Protein AF-A0A0G1YY41-F1 (afdb_monomer)

Sequence (127 aa):
MNTQPPAPSIEPVMPPTVQPAPQPQAPPRSPATIIAIVLGVLLVLSVIVGFSLYRQRVSTTVSAPTPTPEPPTPTPTPALSAIAAKPAFIQLEEAVATLSAAIAAYTPQDEALTPPTLVLPLGFAQQ

Foldseek 3Di:
DDDDDDDDDDDDDDDDDDDDDDDDDDDDDDVVVVVVVVVVVVVVVVVVVVVVVVCVVVPPPPPDPDPDDDPDDDDDDPPDDVCCVDPVNVVVVVVVVVVVVVVVPDDPPPVVPPPPPPPDPDDDDDD

Structure (mmCIF, N/CA/C/O backbone):
data_AF-A0A0G1YY41-F1
#
_entry.id   AF-A0A0G1YY41-F1
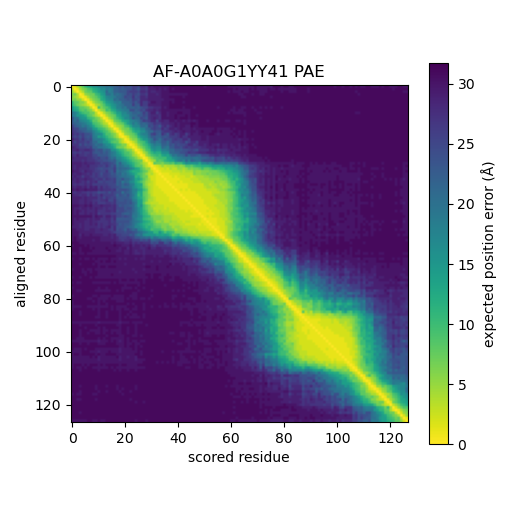#
loop_
_atom_site.group_PDB
_atom_site.id
_atom_site.type_symbol
_atom_site.label_atom_id
_atom_site.label_alt_id
_atom_site.label_comp_id
_atom_site.label_asym_id
_atom_site.label_entity_id
_atom_site.label_seq_id
_atom_site.pdbx_PDB_ins_code
_atom_site.Cartn_x
_atom_site.Cartn_y
_atom_site.Cartn_z
_atom_site.occupancy
_atom_site.B_iso_or_equiv
_atom_site.auth_seq_id
_atom_site.auth_comp_id
_atom_site.auth_asym_id
_atom_site.auth_atom_id
_atom_site.pdbx_PDB_model_num
ATOM 1 N N . MET A 1 1 ? 14.534 -47.480 38.407 1.00 48.12 1 MET A N 1
ATOM 2 C CA . MET A 1 1 ? 15.618 -47.816 37.455 1.00 48.12 1 MET A CA 1
ATOM 3 C C . MET A 1 1 ? 15.171 -49.011 36.622 1.00 48.12 1 MET A C 1
ATOM 5 O O . MET A 1 1 ? 14.504 -49.864 37.191 1.00 48.12 1 MET A O 1
ATOM 9 N N . ASN A 1 2 ? 15.562 -49.034 35.339 1.00 41.28 2 ASN A N 1
ATOM 10 C CA . ASN A 1 2 ? 15.233 -49.988 34.252 1.00 41.28 2 ASN A CA 1
ATOM 11 C C . ASN A 1 2 ? 13.831 -49.809 33.633 1.00 41.28 2 ASN A C 1
ATOM 13 O O . ASN A 1 2 ? 12.850 -49.894 34.359 1.00 41.28 2 ASN A O 1
ATOM 17 N N . THR A 1 3 ? 13.624 -49.321 32.397 1.00 55.06 3 THR A N 1
ATOM 18 C CA . THR A 1 3 ? 14.089 -49.622 31.009 1.00 55.06 3 THR A CA 1
ATOM 19 C C . THR A 1 3 ? 13.272 -50.698 30.276 1.00 55.06 3 THR A C 1
ATOM 21 O O . THR A 1 3 ? 13.239 -51.842 30.712 1.00 55.06 3 THR A O 1
ATOM 24 N N . GLN A 1 4 ? 12.784 -50.304 29.078 1.00 50.44 4 GLN A N 1
ATOM 25 C CA . GLN A 1 4 ? 12.646 -51.119 27.845 1.00 50.44 4 GLN A CA 1
ATOM 26 C C . GLN A 1 4 ? 11.362 -51.973 27.674 1.00 50.44 4 GLN A C 1
ATOM 28 O O . GLN A 1 4 ? 10.801 -52.368 28.692 1.00 50.44 4 GLN A O 1
ATOM 33 N N . PRO A 1 5 ? 10.906 -52.367 26.447 1.00 60.81 5 PRO A N 1
ATOM 34 C CA . PRO A 1 5 ? 11.127 -51.934 25.034 1.00 60.81 5 PRO A CA 1
ATOM 35 C C . PRO A 1 5 ? 9.811 -51.575 24.253 1.00 60.81 5 PRO A C 1
ATOM 37 O O . PRO A 1 5 ? 8.725 -51.697 24.813 1.00 60.81 5 PRO A O 1
ATOM 40 N N . PRO A 1 6 ? 9.868 -51.170 22.955 1.00 56.59 6 PRO A N 1
ATOM 41 C CA . PRO A 1 6 ? 8.691 -50.856 22.125 1.00 56.59 6 PRO A CA 1
ATOM 42 C C . PRO A 1 6 ? 8.116 -52.028 21.281 1.00 56.59 6 PRO A C 1
ATOM 44 O O . PRO A 1 6 ? 8.842 -52.944 20.906 1.00 56.59 6 PRO A O 1
ATOM 47 N N . ALA A 1 7 ? 6.837 -51.841 20.894 1.00 56.16 7 ALA A N 1
ATOM 48 C CA . ALA A 1 7 ? 6.021 -52.432 19.801 1.00 56.16 7 ALA A CA 1
ATOM 49 C C . ALA A 1 7 ? 5.470 -53.877 19.956 1.00 56.16 7 ALA A C 1
ATOM 51 O O . ALA A 1 7 ? 6.161 -54.754 20.468 1.00 56.16 7 ALA A O 1
ATOM 52 N N . PRO A 1 8 ? 4.208 -54.130 19.522 1.00 57.75 8 PRO A N 1
ATOM 53 C CA . PRO A 1 8 ? 3.921 -54.412 18.104 1.00 57.75 8 PRO A CA 1
ATOM 54 C C . PRO A 1 8 ? 2.653 -53.738 17.519 1.00 57.75 8 PRO A C 1
ATOM 56 O O . PRO A 1 8 ? 1.727 -53.358 18.230 1.00 57.75 8 PRO A O 1
ATOM 59 N N . SER A 1 9 ? 2.644 -53.607 16.188 1.00 57.31 9 SER A N 1
ATOM 60 C CA . SER A 1 9 ? 1.604 -53.009 15.332 1.00 57.31 9 SER A CA 1
ATOM 61 C C . SER A 1 9 ? 0.432 -53.971 15.072 1.00 57.31 9 SER A C 1
ATOM 63 O O . SER A 1 9 ? 0.684 -55.138 14.775 1.00 57.31 9 SER A O 1
ATOM 65 N N . ILE A 1 10 ? -0.823 -53.495 15.132 1.00 61.59 10 ILE A N 1
ATOM 66 C CA . ILE A 1 10 ? -2.035 -54.225 14.698 1.00 61.59 10 ILE A CA 1
ATOM 67 C C . ILE A 1 10 ? -2.978 -53.254 13.955 1.00 61.59 10 ILE A C 1
ATOM 69 O O . ILE A 1 10 ? -3.421 -52.258 14.526 1.00 61.59 10 ILE A O 1
ATOM 73 N N . GLU A 1 11 ? -3.271 -53.541 12.682 1.00 60.22 11 GLU A N 1
ATOM 74 C CA . GLU A 1 11 ? -4.187 -52.793 11.797 1.00 60.22 11 GLU A CA 1
ATOM 75 C C . GLU A 1 11 ? -5.681 -53.060 12.128 1.00 60.22 11 GLU A C 1
ATOM 77 O O . GLU A 1 11 ? -6.049 -54.222 12.319 1.00 60.22 11 GLU A O 1
ATOM 82 N N . PRO A 1 12 ? -6.574 -52.042 12.169 1.00 66.31 12 PRO A N 1
ATOM 83 C CA . PRO A 1 12 ? -8.018 -52.246 12.386 1.00 66.31 12 PRO A CA 1
ATOM 84 C C . PRO A 1 12 ? -8.866 -52.376 11.098 1.00 66.31 12 PRO A C 1
ATOM 86 O O . PRO A 1 12 ? -8.727 -51.605 10.152 1.00 66.31 12 PRO A O 1
ATOM 89 N N . VAL A 1 13 ? -9.814 -53.322 11.119 1.00 62.66 13 VAL A N 1
ATOM 90 C CA . VAL A 1 13 ? -10.785 -53.701 10.064 1.00 62.66 13 VAL A CA 1
ATOM 91 C C . VAL A 1 13 ? -12.035 -52.779 10.065 1.00 62.66 13 VAL A C 1
ATOM 93 O O . VAL A 1 13 ? -12.469 -52.343 11.128 1.00 62.66 13 VAL A O 1
ATOM 96 N N . MET A 1 14 ? -12.634 -52.478 8.898 1.00 55.97 14 MET A N 1
ATOM 97 C CA . MET A 1 14 ? -13.801 -51.565 8.725 1.00 55.97 14 MET A CA 1
ATOM 98 C C . MET A 1 14 ? -15.148 -52.045 9.347 1.00 55.97 14 MET A C 1
ATOM 100 O O . MET A 1 14 ? -15.368 -53.253 9.429 1.00 55.97 14 MET A O 1
ATOM 104 N N . PRO A 1 15 ? -16.098 -51.128 9.685 1.00 67.12 15 PRO A N 1
ATOM 105 C CA . PRO A 1 15 ? -17.426 -51.441 10.265 1.00 67.12 15 PRO A CA 1
ATOM 106 C C . PRO A 1 15 ? -18.627 -51.467 9.265 1.00 67.12 15 PRO A C 1
ATOM 108 O O . PRO A 1 15 ? -18.516 -50.908 8.173 1.00 67.12 15 PRO A O 1
ATOM 111 N N . PRO A 1 16 ? -19.800 -52.059 9.624 1.00 58.72 16 PRO A N 1
ATOM 112 C CA . PRO A 1 16 ? -20.984 -52.200 8.752 1.00 58.72 16 PRO A CA 1
ATOM 113 C C . PRO A 1 16 ? -22.036 -51.065 8.900 1.00 58.72 16 PRO A C 1
ATOM 115 O O . PRO A 1 16 ? -22.087 -50.379 9.919 1.00 58.72 16 PRO A O 1
ATOM 118 N N . THR A 1 17 ? -22.907 -50.871 7.896 1.00 57.69 17 THR A N 1
ATOM 119 C CA . THR A 1 17 ? -23.917 -49.779 7.799 1.00 57.69 17 THR A CA 1
ATOM 120 C C . THR A 1 17 ? -25.298 -50.148 8.389 1.00 57.69 17 THR A C 1
ATOM 122 O O . THR A 1 17 ? -25.766 -51.265 8.192 1.00 57.69 17 THR A O 1
ATOM 125 N N . VAL A 1 18 ? -25.991 -49.204 9.056 1.00 60.88 18 VAL A N 1
ATOM 126 C CA . VAL A 1 18 ? -27.332 -49.369 9.685 1.00 60.88 18 VAL A CA 1
ATOM 127 C C . VAL A 1 18 ? -28.397 -48.498 8.984 1.00 60.88 18 VAL A C 1
ATOM 129 O O . VAL A 1 18 ? -28.099 -47.365 8.611 1.00 60.88 18 VAL A O 1
ATOM 132 N N . GLN A 1 19 ? -29.640 -48.989 8.833 1.00 57.53 19 GLN A N 1
ATOM 133 C CA . GLN A 1 19 ? -30.763 -48.316 8.138 1.00 57.53 19 GLN A CA 1
ATOM 134 C C . GLN A 1 19 ? -31.950 -47.987 9.100 1.00 57.53 19 GLN A C 1
ATOM 136 O O . GLN A 1 19 ? -32.213 -48.808 9.979 1.00 57.53 19 GLN A O 1
ATOM 141 N N . PRO A 1 20 ? -32.688 -46.850 8.983 1.00 61.66 20 PRO A N 1
ATOM 142 C CA . PRO A 1 20 ? -33.730 -46.429 9.956 1.00 61.66 20 PRO A CA 1
ATOM 143 C C . PRO A 1 20 ? -35.208 -46.575 9.484 1.00 61.66 20 PRO A C 1
ATOM 145 O O . PRO A 1 20 ? -35.473 -46.617 8.286 1.00 61.66 20 PRO A O 1
ATOM 148 N N . ALA A 1 21 ? -36.180 -46.581 10.423 1.00 61.25 21 ALA A N 1
ATOM 149 C CA . ALA A 1 21 ? -37.638 -46.789 10.205 1.00 61.25 21 ALA A CA 1
ATOM 150 C C . ALA A 1 21 ? -38.551 -45.556 10.546 1.00 61.25 21 ALA A C 1
ATOM 152 O O . ALA A 1 21 ? -38.084 -44.661 11.251 1.00 61.25 21 ALA A O 1
ATOM 153 N N . PRO A 1 22 ? -39.839 -45.480 10.092 1.00 59.91 22 PRO A N 1
ATOM 154 C CA . PRO A 1 22 ? -40.678 -44.249 10.070 1.00 59.91 22 PRO A CA 1
ATOM 155 C C . PRO A 1 22 ? -41.673 -44.051 11.254 1.00 59.91 22 PRO A C 1
ATOM 157 O O . PRO A 1 22 ? -42.070 -45.021 11.894 1.00 59.91 22 PRO A O 1
ATOM 160 N N . GLN A 1 23 ? -42.130 -42.803 11.514 1.00 58.81 23 GLN A N 1
ATOM 161 C CA . GLN A 1 23 ? -42.919 -42.369 12.707 1.00 58.81 23 GLN A CA 1
ATOM 162 C C . GLN A 1 23 ? -44.344 -41.763 12.436 1.00 58.81 23 GLN A C 1
ATOM 164 O O . GLN A 1 23 ? -44.573 -41.268 11.332 1.00 58.81 23 GLN A O 1
ATOM 169 N N . PRO A 1 24 ? -45.285 -41.725 13.430 1.00 56.47 24 PRO A N 1
ATOM 170 C CA . PRO A 1 24 ? -46.702 -41.269 13.310 1.00 56.47 24 PRO A CA 1
ATOM 171 C C . PRO A 1 24 ? -47.000 -39.775 13.661 1.00 56.47 24 PRO A C 1
ATOM 173 O O . PRO A 1 24 ? -46.210 -39.137 14.349 1.00 56.47 24 PRO A O 1
ATOM 176 N N . GLN A 1 25 ? -48.167 -39.222 13.252 1.00 56.53 25 GLN A N 1
ATOM 177 C CA . GLN A 1 25 ? -48.564 -37.783 13.363 1.00 56.53 25 GLN A CA 1
ATOM 178 C C . GLN A 1 25 ? -49.822 -37.483 14.252 1.00 56.53 25 GLN A C 1
ATOM 180 O O . GLN A 1 25 ? -50.619 -38.382 14.504 1.00 56.53 25 GLN A O 1
ATOM 185 N N . ALA A 1 26 ? -50.009 -36.221 14.715 1.00 60.59 26 ALA A N 1
ATOM 186 C CA . ALA A 1 26 ? -50.867 -35.752 15.849 1.00 60.59 26 ALA A CA 1
ATOM 187 C C . ALA A 1 26 ? -52.109 -34.838 15.491 1.00 60.59 26 ALA A C 1
ATOM 189 O O . ALA A 1 26 ? -52.152 -34.334 14.370 1.00 60.59 26 ALA A O 1
ATOM 190 N N . PRO A 1 27 ? -53.106 -34.584 16.403 1.00 63.25 27 PRO A N 1
ATOM 191 C CA . PRO A 1 27 ? -54.471 -34.044 16.098 1.00 63.25 27 PRO A CA 1
ATOM 192 C C . PRO A 1 27 ? -54.711 -32.491 16.216 1.00 63.25 27 PRO A C 1
ATOM 194 O O . PRO A 1 27 ? -53.833 -31.786 16.716 1.00 63.25 27 PRO A O 1
ATOM 197 N N . PRO A 1 28 ? -55.883 -31.926 15.773 1.00 64.44 28 PRO A N 1
ATOM 198 C CA . PRO A 1 28 ? -56.077 -30.482 15.450 1.00 64.44 28 PRO A CA 1
ATOM 199 C C . PRO A 1 28 ? -56.646 -29.529 16.552 1.00 64.44 28 PRO A C 1
ATOM 201 O O . PRO A 1 28 ? -57.322 -29.957 17.484 1.00 64.44 28 PRO A O 1
ATOM 204 N N . ARG A 1 29 ? -56.390 -28.202 16.417 1.00 62.41 29 ARG A N 1
ATOM 205 C CA . ARG A 1 29 ? -56.638 -27.082 17.385 1.00 62.41 29 ARG A CA 1
ATOM 206 C C . ARG A 1 29 ? -57.987 -26.334 17.201 1.00 62.41 29 ARG A C 1
ATOM 208 O O . ARG A 1 29 ? -58.421 -26.140 16.072 1.00 62.41 29 ARG A O 1
ATOM 215 N N . SER A 1 30 ? -58.601 -25.833 18.291 1.00 76.06 30 SER A N 1
ATOM 216 C CA . SER A 1 30 ? -59.908 -25.124 18.320 1.00 76.06 30 SER A CA 1
ATOM 217 C C . SER A 1 30 ? -59.812 -23.578 18.176 1.00 76.06 30 SER A C 1
ATOM 219 O O . SER A 1 30 ? -58.780 -22.991 18.513 1.00 76.06 30 SER A O 1
ATOM 221 N N . PRO A 1 31 ? -60.870 -22.874 17.701 1.00 73.25 31 PRO A N 1
ATOM 222 C CA . PRO A 1 31 ? -60.812 -21.443 17.348 1.00 73.25 31 PRO A CA 1
ATOM 223 C C . PRO A 1 31 ? -60.674 -20.485 18.544 1.00 73.25 31 PRO A C 1
ATOM 225 O O . PRO A 1 31 ? -60.070 -19.424 18.408 1.00 73.25 31 PRO A O 1
ATOM 228 N N . ALA A 1 32 ? -61.160 -20.856 19.732 1.00 74.38 32 ALA A N 1
ATOM 229 C CA . ALA A 1 32 ? -60.981 -20.053 20.948 1.00 74.38 32 ALA A CA 1
ATOM 230 C C . ALA A 1 32 ? -59.500 -19.950 21.351 1.00 74.38 32 ALA A C 1
ATOM 232 O O . ALA A 1 32 ? -59.031 -18.890 21.765 1.00 74.38 32 ALA A O 1
ATOM 233 N N . THR A 1 33 ? -58.739 -21.031 21.149 1.00 76.50 33 THR A N 1
ATOM 234 C CA . THR A 1 33 ? -57.285 -21.032 21.332 1.00 76.50 33 THR A CA 1
ATOM 235 C C . THR A 1 33 ? -56.608 -20.089 20.341 1.00 76.50 33 THR A C 1
ATOM 237 O O . THR A 1 33 ? -55.681 -19.383 20.718 1.00 76.50 33 THR A O 1
ATOM 240 N N . ILE A 1 34 ? -57.097 -20.011 19.099 1.00 79.00 34 ILE A N 1
ATOM 241 C CA . ILE A 1 34 ? -56.555 -19.093 18.088 1.00 79.00 34 ILE A CA 1
ATOM 242 C C . ILE A 1 34 ? -56.770 -17.636 18.517 1.00 79.00 34 ILE A C 1
ATOM 244 O O . ILE A 1 34 ? -55.819 -16.861 18.501 1.00 79.00 34 ILE A O 1
ATOM 248 N N . ILE A 1 35 ? -57.973 -17.268 18.968 1.00 83.88 35 ILE A N 1
ATOM 249 C CA . ILE A 1 35 ? -58.269 -15.894 19.413 1.00 83.88 35 ILE A CA 1
ATOM 250 C C . ILE A 1 35 ? -57.417 -15.512 20.632 1.00 83.88 35 ILE A C 1
ATOM 252 O O . ILE A 1 35 ? -56.833 -14.428 20.656 1.00 83.88 35 ILE A O 1
ATOM 256 N N . ALA A 1 36 ? -57.290 -16.406 21.616 1.00 83.81 36 ALA A N 1
ATOM 257 C CA . ALA A 1 36 ? -56.454 -16.172 22.793 1.00 83.81 36 ALA A CA 1
ATOM 258 C C . ALA A 1 36 ? -54.971 -15.986 22.422 1.00 83.81 36 ALA A C 1
ATOM 260 O O . ALA A 1 36 ? -54.312 -15.092 22.953 1.00 83.81 36 ALA A O 1
ATOM 261 N N . ILE A 1 37 ? -54.463 -16.778 21.469 1.00 85.38 37 ILE A N 1
ATOM 262 C CA . ILE A 1 37 ? -53.103 -16.618 20.940 1.00 85.38 37 ILE A CA 1
ATOM 263 C C . ILE A 1 37 ? -52.959 -15.259 20.251 1.00 85.38 37 ILE A C 1
ATOM 265 O O . ILE A 1 37 ? -52.001 -14.548 20.531 1.00 85.38 37 ILE A O 1
ATOM 269 N N . VAL A 1 38 ? -53.905 -14.865 19.394 1.00 90.62 38 VAL A N 1
ATOM 270 C CA . VAL A 1 38 ? -53.843 -13.582 18.673 1.00 90.62 38 VAL A CA 1
ATOM 271 C C . VAL A 1 38 ? -53.831 -12.400 19.644 1.00 90.62 38 VAL A C 1
ATOM 273 O O . VAL A 1 38 ? -52.993 -11.511 19.506 1.00 90.62 38 VAL A O 1
ATOM 276 N N . LEU A 1 39 ? -54.695 -12.405 20.663 1.00 92.38 39 LEU A N 1
ATOM 277 C CA . LEU A 1 39 ? -54.717 -11.352 21.683 1.00 92.38 39 LEU A CA 1
ATOM 278 C C . LEU A 1 39 ? -53.425 -11.316 22.507 1.00 92.38 39 LEU A C 1
ATOM 280 O O . LEU A 1 39 ? -52.881 -10.237 22.744 1.00 92.38 39 LEU A O 1
ATOM 284 N N . GLY A 1 40 ? -52.900 -12.481 22.894 1.00 91.94 40 GLY A N 1
ATOM 285 C CA . GLY A 1 40 ? -51.617 -12.579 23.589 1.00 91.94 40 GLY A CA 1
ATOM 286 C C . GLY A 1 40 ? -50.463 -12.027 22.750 1.00 91.94 40 GLY A C 1
ATOM 287 O O . GLY A 1 40 ? -49.657 -11.243 23.247 1.00 91.94 40 GLY A O 1
ATOM 288 N N . VAL A 1 41 ? -50.419 -12.368 21.460 1.00 93.56 41 VAL A N 1
ATOM 289 C CA . 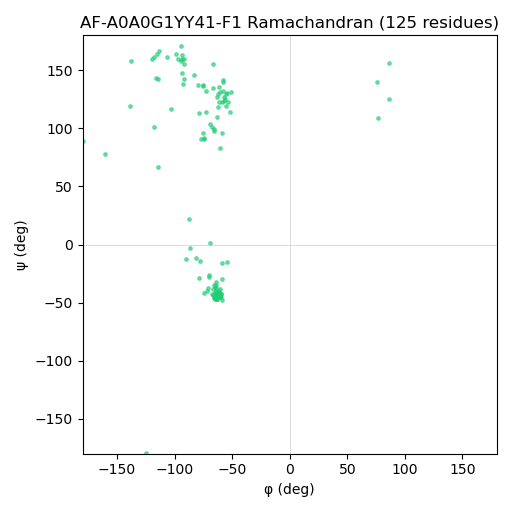VAL A 1 41 ? -49.400 -11.873 20.523 1.00 93.56 41 VAL A CA 1
ATOM 290 C C . VAL A 1 41 ? -49.499 -10.358 20.356 1.00 93.56 41 VAL A C 1
ATOM 292 O O . VAL A 1 41 ? -48.476 -9.681 20.427 1.00 93.56 41 VAL A O 1
ATOM 295 N N . LEU A 1 42 ? -50.704 -9.803 20.196 1.00 94.19 42 LEU A N 1
ATOM 296 C CA . LEU A 1 42 ? -50.893 -8.354 20.077 1.00 94.19 42 LEU A CA 1
ATOM 297 C C . LEU A 1 42 ? -50.416 -7.603 21.325 1.00 94.19 42 LEU A C 1
ATOM 299 O O . LEU A 1 42 ? -49.754 -6.572 21.205 1.00 94.19 42 LEU A O 1
ATOM 303 N N . LEU A 1 43 ? -50.697 -8.135 22.515 1.00 95.00 43 LEU A N 1
ATOM 304 C CA . LEU A 1 43 ? -50.263 -7.527 23.770 1.00 95.00 43 LEU A CA 1
ATOM 305 C C . LEU A 1 43 ? -48.735 -7.551 23.895 1.00 95.00 43 LEU A C 1
ATOM 307 O O . LEU A 1 43 ? -48.121 -6.525 24.189 1.00 95.00 43 LEU A O 1
ATOM 311 N N . VAL A 1 44 ? -48.107 -8.691 23.597 1.00 94.06 44 VAL A N 1
ATOM 312 C CA . VAL A 1 44 ? -46.643 -8.829 23.615 1.00 94.06 44 VAL A CA 1
ATOM 313 C C . VAL A 1 44 ? -45.987 -7.880 22.608 1.00 94.06 44 VAL A C 1
ATOM 315 O O . VAL A 1 44 ? -45.039 -7.178 22.962 1.00 94.06 44 VAL A O 1
ATOM 318 N N . LEU A 1 45 ? -46.516 -7.782 21.385 1.00 93.69 45 LEU A N 1
ATOM 319 C CA . LEU A 1 45 ? -46.013 -6.849 20.373 1.00 93.69 45 LEU A CA 1
ATOM 320 C C . LEU A 1 45 ? -46.138 -5.392 20.830 1.00 93.69 45 LEU A C 1
ATOM 322 O O . LEU A 1 45 ? -45.189 -4.626 20.675 1.00 93.69 45 LEU A O 1
ATOM 326 N N . SER A 1 46 ? -47.261 -5.017 21.449 1.00 92.06 46 SER A N 1
ATOM 327 C CA . SER A 1 46 ? -47.459 -3.667 21.988 1.00 92.06 46 SER A CA 1
ATOM 328 C C . SER A 1 46 ? -46.416 -3.313 23.050 1.00 92.06 46 SER A C 1
ATOM 330 O O . SER A 1 46 ? -45.878 -2.204 23.042 1.00 92.06 46 SER A O 1
ATOM 332 N N . VAL A 1 47 ? -46.097 -4.249 23.950 1.00 93.12 47 VAL A N 1
ATOM 333 C CA . VAL A 1 47 ? -45.075 -4.048 24.989 1.00 93.12 47 VAL A CA 1
ATOM 334 C C . VAL A 1 47 ? -43.684 -3.912 24.366 1.00 93.12 47 VAL A C 1
ATOM 336 O O . VAL A 1 47 ? -42.937 -3.007 24.734 1.00 93.12 47 VAL A O 1
ATOM 339 N N . ILE A 1 48 ? -43.343 -4.756 23.387 1.00 91.75 48 ILE A N 1
ATOM 340 C CA . ILE A 1 48 ? -42.043 -4.719 22.699 1.00 91.75 48 ILE A CA 1
ATOM 341 C C . ILE A 1 48 ? -41.851 -3.401 21.944 1.00 91.75 48 ILE A C 1
ATOM 343 O O . ILE A 1 48 ? -40.791 -2.779 22.054 1.00 91.75 48 ILE A O 1
ATOM 347 N N . VAL A 1 49 ? -42.861 -2.957 21.192 1.00 91.69 49 VAL A N 1
ATOM 348 C CA . VAL A 1 49 ? -42.803 -1.697 20.437 1.00 91.69 49 VAL A CA 1
ATOM 349 C C . VAL A 1 49 ? -42.697 -0.511 21.394 1.00 91.69 49 VAL A C 1
ATOM 351 O O . VAL A 1 49 ? -41.820 0.335 21.217 1.00 91.69 49 VAL A O 1
ATOM 354 N N . GLY A 1 50 ? -43.518 -0.477 22.448 1.00 89.12 50 GLY A N 1
ATOM 355 C CA . GLY A 1 50 ? -43.473 0.582 23.458 1.00 89.12 50 GLY A CA 1
ATOM 356 C C . GLY A 1 50 ? -42.117 0.667 24.163 1.00 89.12 50 GLY A C 1
ATOM 357 O O . GLY A 1 50 ? -41.539 1.749 24.268 1.00 89.12 50 GLY A O 1
ATOM 358 N N . PHE A 1 51 ? -41.559 -0.474 24.572 1.00 86.56 51 PHE A N 1
ATOM 359 C CA . PHE A 1 51 ? -40.241 -0.539 25.203 1.00 86.56 51 PHE A CA 1
ATOM 360 C C . PHE A 1 51 ? -39.112 -0.152 24.240 1.00 86.56 51 PHE A C 1
ATOM 362 O O . PHE A 1 51 ? -38.181 0.552 24.630 1.00 86.56 51 PHE A O 1
ATOM 369 N N . SER A 1 52 ? -39.202 -0.552 22.969 1.00 83.81 52 SER A N 1
ATOM 370 C CA . SER A 1 52 ? -38.210 -0.195 21.946 1.00 83.81 52 SER A CA 1
ATOM 371 C C . SER A 1 52 ? -38.185 1.309 21.692 1.00 83.81 52 SER A C 1
ATOM 373 O O . SER A 1 52 ? -37.113 1.912 21.685 1.00 83.81 52 SER A O 1
ATOM 375 N N . LEU A 1 53 ? -39.358 1.935 21.560 1.00 84.88 53 LEU A N 1
ATOM 376 C CA . LEU A 1 53 ? -39.473 3.385 21.409 1.00 84.88 53 LEU A CA 1
ATOM 377 C C . LEU A 1 53 ? -38.983 4.120 22.661 1.00 84.88 53 LEU A C 1
ATOM 379 O O . LEU A 1 53 ? -38.255 5.103 22.545 1.00 84.88 53 LEU A O 1
ATOM 383 N N . TYR A 1 54 ? -39.318 3.627 23.856 1.00 82.62 54 TYR A N 1
ATOM 384 C CA . TYR A 1 54 ? -38.821 4.189 25.111 1.00 82.62 54 TYR A CA 1
ATOM 385 C C . TYR A 1 54 ? -37.288 4.160 25.176 1.00 82.62 54 TYR A C 1
ATOM 387 O O . TYR A 1 54 ? -36.665 5.189 25.430 1.00 82.62 54 TYR A O 1
ATOM 395 N N . ARG A 1 55 ? -36.658 3.021 24.853 1.00 78.62 55 ARG A N 1
ATOM 396 C CA . ARG A 1 55 ? -35.192 2.932 24.789 1.00 78.62 55 ARG A CA 1
ATOM 397 C C . ARG A 1 55 ? -34.603 3.874 23.749 1.00 78.62 55 ARG A C 1
ATOM 399 O O . ARG A 1 55 ? -33.634 4.549 24.058 1.00 78.62 55 ARG A O 1
ATOM 406 N N . GLN A 1 56 ? -35.195 3.987 22.561 1.00 76.00 56 GLN A N 1
ATOM 407 C CA . GLN A 1 56 ? -34.717 4.928 21.541 1.00 76.00 56 GLN A CA 1
ATOM 408 C C . GLN A 1 56 ? -34.761 6.385 22.016 1.00 76.00 56 GLN A C 1
ATOM 410 O O . GLN A 1 56 ? -33.851 7.153 21.714 1.00 76.00 56 GLN A O 1
ATOM 415 N N . ARG A 1 57 ? -35.797 6.771 22.773 1.00 72.25 57 ARG A N 1
ATOM 416 C CA . ARG A 1 57 ? -35.926 8.129 23.323 1.00 72.25 57 ARG A CA 1
ATOM 417 C C . ARG A 1 57 ? -34.926 8.410 24.443 1.00 72.25 57 ARG A C 1
ATOM 419 O O . ARG A 1 57 ? -34.415 9.517 24.511 1.00 72.25 57 ARG A O 1
ATOM 426 N N . VAL A 1 58 ? -34.641 7.428 25.297 1.00 70.00 58 VAL A N 1
ATOM 427 C CA . VAL A 1 58 ? -33.675 7.575 26.402 1.00 70.00 58 VAL A CA 1
ATOM 428 C C . VAL A 1 58 ? -32.228 7.449 25.908 1.00 70.00 58 VAL A C 1
ATOM 430 O O . VAL A 1 58 ? -31.324 8.060 26.467 1.00 70.00 58 VAL A O 1
ATOM 433 N N . SER A 1 59 ? -31.993 6.698 24.832 1.00 60.84 59 SER A N 1
ATOM 434 C CA . SER A 1 59 ? -30.675 6.496 24.222 1.00 60.84 59 SER A CA 1
ATOM 435 C C . SER A 1 59 ? -30.310 7.553 23.178 1.00 60.84 59 SER A C 1
ATOM 437 O O . SER A 1 59 ? -29.441 7.283 22.347 1.00 60.84 59 SER A O 1
ATOM 439 N N . THR A 1 60 ? -30.919 8.750 23.201 1.00 58.91 60 THR A N 1
ATOM 440 C CA . THR A 1 60 ? -30.407 9.892 22.428 1.00 58.91 60 THR A CA 1
ATOM 441 C C . THR A 1 60 ? -28.983 10.163 22.884 1.00 58.91 60 THR A C 1
ATOM 443 O O . THR A 1 60 ? -28.726 10.768 23.923 1.00 58.91 60 THR A O 1
ATOM 446 N N . THR A 1 61 ? -28.060 9.598 22.123 1.00 60.47 61 THR A N 1
ATOM 447 C CA . THR A 1 61 ? -26.643 9.563 22.416 1.00 60.47 61 THR A CA 1
ATOM 448 C C . THR A 1 61 ? -26.149 10.978 22.185 1.00 60.47 61 THR A C 1
ATOM 450 O O . THR A 1 61 ? -26.219 11.483 21.064 1.00 60.47 61 THR A O 1
ATOM 453 N N . VAL A 1 62 ? -25.712 11.644 23.253 1.00 64.69 62 VAL A N 1
ATOM 454 C CA . VAL A 1 62 ? -24.916 12.867 23.138 1.00 64.69 62 VAL A CA 1
ATOM 455 C C . VAL A 1 62 ? -23.772 12.521 22.193 1.00 64.69 62 VAL A C 1
ATOM 457 O O . VAL A 1 62 ? -22.976 11.633 22.493 1.00 64.69 62 VAL A O 1
ATOM 460 N N . SER A 1 63 ? -23.748 13.141 21.013 1.00 64.81 63 SER A N 1
ATOM 461 C CA . SER A 1 63 ? -22.650 12.936 20.076 1.00 64.81 63 SER A CA 1
ATOM 462 C C . SER A 1 63 ? -21.393 13.457 20.754 1.00 64.81 63 SER A C 1
ATOM 464 O O . SER A 1 63 ? -21.267 14.657 20.994 1.00 64.81 63 SER A O 1
ATOM 466 N N . ALA A 1 64 ? -20.507 12.540 21.139 1.00 70.50 64 ALA A N 1
ATOM 467 C CA . ALA A 1 64 ? -19.190 12.910 21.617 1.00 70.50 64 ALA A CA 1
ATOM 468 C C . ALA A 1 64 ? -18.497 13.717 20.505 1.00 70.50 64 ALA A C 1
ATOM 470 O O . ALA A 1 64 ? -18.676 13.385 19.327 1.00 70.50 64 ALA A O 1
ATOM 471 N N . PRO A 1 65 ? -17.754 14.784 20.840 1.00 70.56 65 PRO A N 1
ATOM 472 C CA . PRO A 1 65 ? -17.013 15.534 19.838 1.00 70.56 65 PRO A CA 1
ATOM 473 C C . PRO A 1 65 ? -16.118 14.571 19.057 1.00 70.56 65 PRO A C 1
ATOM 475 O O . PRO A 1 65 ? -15.414 13.751 19.649 1.00 70.56 65 PRO A O 1
ATOM 478 N N . THR A 1 66 ? -16.186 14.650 17.728 1.00 77.38 66 THR A N 1
ATOM 479 C CA . THR A 1 66 ? -15.328 13.869 16.837 1.00 77.38 66 THR A CA 1
ATOM 480 C C . THR A 1 66 ? -13.872 14.106 17.243 1.00 77.38 66 THR A C 1
ATOM 482 O O . THR A 1 66 ? -13.457 15.269 17.278 1.00 77.38 66 THR A O 1
ATOM 485 N N . PRO A 1 67 ? -13.092 13.060 17.574 1.00 71.25 67 PRO A N 1
ATOM 486 C CA . PRO A 1 67 ? -11.682 13.243 17.875 1.00 71.25 67 PRO A CA 1
ATOM 487 C C . PRO A 1 67 ? -10.988 13.828 16.644 1.00 71.25 67 PRO A C 1
ATOM 489 O O . PRO A 1 67 ? -11.179 13.350 15.523 1.00 71.25 67 PRO A O 1
ATOM 492 N N . THR A 1 68 ? -10.206 14.887 16.850 1.00 80.06 68 THR A N 1
ATOM 493 C CA . THR A 1 68 ? -9.353 15.459 15.806 1.00 80.06 68 THR A CA 1
ATOM 494 C C . THR A 1 68 ? -8.446 14.354 15.258 1.00 80.06 68 THR A C 1
ATOM 496 O O . THR A 1 68 ? -7.814 13.666 16.063 1.00 80.06 68 THR A O 1
ATOM 499 N N . PRO A 1 69 ? -8.366 14.157 13.929 1.00 77.75 69 PRO A N 1
ATOM 500 C CA . PRO A 1 69 ? -7.455 13.186 13.344 1.00 77.75 69 PRO A CA 1
ATOM 501 C C . PRO A 1 69 ? -6.025 13.490 13.781 1.00 77.75 69 PRO A C 1
ATOM 503 O O . PRO A 1 69 ? -5.531 14.604 13.590 1.00 77.75 69 PRO A O 1
ATOM 506 N N . GLU A 1 70 ? -5.377 12.503 14.384 1.00 79.19 70 GLU A N 1
ATOM 507 C CA . GLU A 1 70 ? -3.967 12.596 14.725 1.00 79.19 70 GLU A CA 1
ATOM 508 C C . GLU A 1 70 ? -3.156 12.638 13.417 1.00 79.19 70 GLU A C 1
ATOM 510 O O . GLU A 1 70 ? -3.473 11.898 12.476 1.00 79.19 70 GLU A O 1
ATOM 515 N N . PRO A 1 71 ? -2.159 13.531 13.288 1.00 83.12 71 PRO A N 1
ATOM 516 C CA . PRO A 1 71 ? -1.325 13.565 12.097 1.00 83.12 71 PRO A CA 1
ATOM 517 C C . PRO A 1 71 ? -0.649 12.200 11.894 1.00 83.12 71 PRO A C 1
ATOM 519 O O . PRO A 1 71 ? -0.243 11.563 12.869 1.00 83.12 71 PRO A O 1
ATOM 522 N N . PRO A 1 72 ? -0.520 11.731 10.640 1.00 82.12 72 PRO A N 1
ATOM 523 C CA . PRO A 1 72 ? 0.083 10.437 10.363 1.00 82.12 72 PRO A CA 1
ATOM 524 C C . PRO A 1 72 ? 1.501 10.397 10.927 1.00 82.12 72 PRO A C 1
ATOM 526 O O . PRO A 1 72 ? 2.299 11.311 10.703 1.00 82.12 72 PRO A O 1
ATOM 529 N N . THR A 1 73 ? 1.823 9.325 11.649 1.00 83.25 73 THR A N 1
ATOM 530 C CA . THR A 1 73 ? 3.188 9.081 12.107 1.00 83.25 73 THR A CA 1
ATOM 531 C C . THR A 1 73 ? 4.103 8.998 10.880 1.00 83.25 73 THR A C 1
ATOM 533 O O . THR A 1 73 ? 3.843 8.173 9.997 1.00 83.25 73 THR A O 1
ATOM 536 N N . PRO A 1 74 ? 5.157 9.831 10.774 1.00 80.25 74 PRO A N 1
ATOM 537 C CA . PRO A 1 74 ? 6.095 9.728 9.667 1.00 80.25 74 PRO A CA 1
ATOM 538 C C . PRO A 1 74 ? 6.688 8.317 9.623 1.00 80.25 74 PRO A C 1
ATOM 540 O O . PRO A 1 74 ? 7.200 7.804 10.618 1.00 80.25 74 PRO A O 1
ATOM 543 N N . THR A 1 75 ? 6.591 7.682 8.455 1.00 85.00 75 THR A N 1
ATOM 544 C CA . THR A 1 75 ? 7.234 6.389 8.208 1.00 85.00 75 THR A CA 1
ATOM 545 C C . THR A 1 75 ? 8.747 6.576 8.338 1.00 85.00 75 THR A C 1
ATOM 547 O O . THR A 1 75 ? 9.280 7.502 7.722 1.00 85.00 75 THR A O 1
ATOM 550 N N . PRO A 1 76 ? 9.459 5.748 9.126 1.00 76.50 76 PRO A N 1
ATOM 551 C CA . PRO A 1 76 ? 10.903 5.873 9.249 1.00 76.50 76 PRO A CA 1
ATOM 552 C C . PRO A 1 76 ? 11.550 5.624 7.886 1.00 76.50 76 PRO A C 1
ATOM 554 O O . PRO A 1 76 ? 11.421 4.543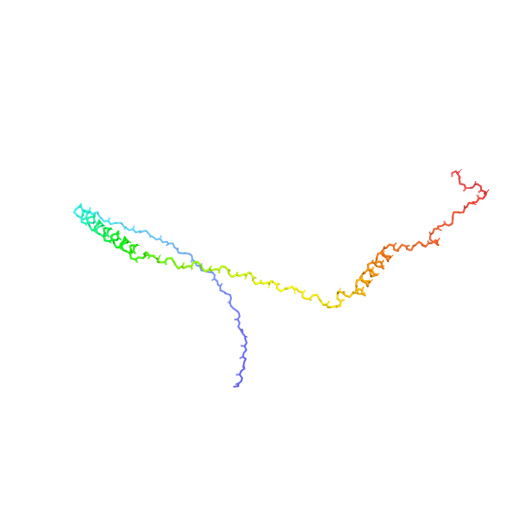 7.311 1.00 76.50 76 PRO A O 1
ATOM 557 N N . THR A 1 77 ? 12.245 6.631 7.362 1.00 79.00 77 THR A N 1
ATOM 558 C CA . THR A 1 77 ? 13.053 6.479 6.153 1.00 79.00 77 THR A CA 1
ATOM 559 C C . THR A 1 77 ? 14.169 5.476 6.446 1.00 79.00 77 THR A C 1
ATOM 561 O O . THR A 1 77 ? 14.898 5.668 7.424 1.00 79.00 77 THR A O 1
ATOM 564 N N . PRO A 1 78 ? 14.340 4.419 5.632 1.00 75.50 78 PRO A N 1
ATOM 565 C CA . PRO A 1 78 ? 15.467 3.513 5.777 1.00 75.50 78 PRO A CA 1
ATOM 566 C C . PRO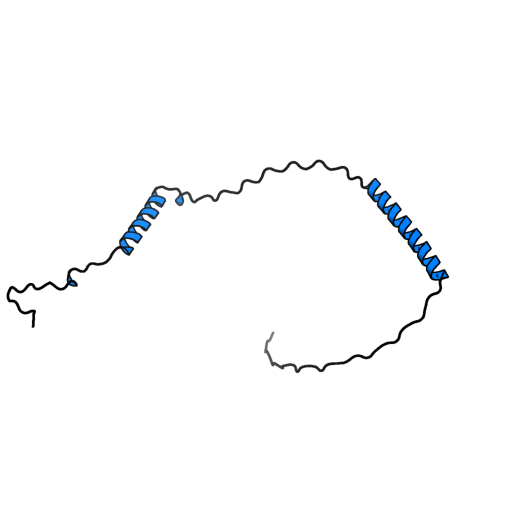 A 1 78 ? 16.765 4.319 5.719 1.00 75.50 78 PRO A C 1
ATOM 568 O O . PRO A 1 78 ? 17.041 4.995 4.726 1.00 75.50 78 PRO A O 1
ATOM 571 N N . ALA A 1 79 ? 17.557 4.274 6.789 1.00 74.50 79 ALA A N 1
ATOM 572 C CA . ALA A 1 79 ? 18.877 4.878 6.787 1.00 74.50 79 ALA A CA 1
ATOM 573 C C . ALA A 1 79 ? 19.754 4.077 5.818 1.00 74.50 79 ALA A C 1
ATOM 575 O O . ALA A 1 79 ? 20.221 2.984 6.143 1.00 74.50 79 ALA A O 1
ATOM 576 N N . LEU A 1 80 ? 19.954 4.601 4.606 1.00 71.81 80 LEU A N 1
ATOM 577 C CA . LEU A 1 80 ? 20.975 4.078 3.708 1.00 71.81 80 LEU A CA 1
ATOM 578 C C . LEU A 1 80 ? 22.306 4.147 4.454 1.00 71.81 80 LEU A C 1
ATOM 580 O O . LEU A 1 80 ? 22.679 5.201 4.974 1.00 71.81 80 LEU A O 1
ATOM 584 N N . SER A 1 81 ? 23.004 3.013 4.549 1.00 69.06 81 SER A N 1
ATOM 585 C CA . SER A 1 81 ? 24.329 2.985 5.164 1.00 69.06 81 SER A CA 1
ATOM 586 C C . SER A 1 81 ? 25.183 4.068 4.521 1.00 69.06 81 SER A C 1
ATOM 588 O O . SER A 1 81 ? 25.253 4.148 3.297 1.00 69.06 81 SER A O 1
ATOM 590 N N . ALA A 1 82 ? 25.851 4.889 5.335 1.00 66.25 82 ALA A N 1
ATOM 591 C CA . ALA A 1 82 ? 26.637 6.037 4.874 1.00 66.25 82 ALA A CA 1
ATOM 592 C C . ALA A 1 82 ? 27.695 5.673 3.815 1.00 66.25 82 ALA A C 1
ATOM 594 O O . ALA A 1 82 ? 28.232 6.547 3.153 1.00 66.25 82 ALA A O 1
ATOM 595 N N . ILE A 1 83 ? 28.006 4.384 3.662 1.00 64.25 83 ILE A N 1
ATOM 596 C CA . ILE A 1 83 ? 28.890 3.825 2.642 1.00 64.25 83 ILE A CA 1
ATOM 597 C C . ILE A 1 83 ? 28.244 3.857 1.247 1.00 64.25 83 ILE A C 1
ATOM 599 O O . ILE A 1 83 ? 28.927 4.216 0.297 1.00 64.25 83 ILE A O 1
ATOM 603 N N . ALA A 1 84 ? 26.943 3.574 1.125 1.00 61.50 84 ALA A N 1
ATOM 604 C CA . ALA A 1 84 ? 26.222 3.556 -0.152 1.00 61.50 84 ALA A CA 1
ATOM 605 C C . ALA A 1 84 ? 26.039 4.959 -0.759 1.00 61.50 84 ALA A C 1
ATOM 607 O O . ALA A 1 84 ? 25.950 5.105 -1.972 1.00 61.50 84 ALA A O 1
ATOM 608 N N . ALA A 1 85 ? 26.026 6.001 0.079 1.00 62.62 85 ALA A N 1
ATOM 609 C CA . ALA A 1 85 ? 25.968 7.396 -0.359 1.00 62.62 85 ALA A CA 1
ATOM 610 C C . ALA A 1 85 ? 27.353 7.998 -0.667 1.00 62.62 85 ALA A C 1
ATOM 612 O O . ALA A 1 85 ? 27.445 9.161 -1.063 1.00 62.62 85 ALA A O 1
ATOM 613 N N . LYS A 1 86 ? 28.450 7.249 -0.463 1.00 78.88 86 LYS A N 1
ATOM 614 C CA . LYS A 1 86 ? 29.790 7.753 -0.779 1.00 78.88 86 LYS A CA 1
ATOM 615 C C . LYS A 1 86 ? 30.006 7.736 -2.292 1.00 78.88 86 LYS A C 1
ATOM 617 O O . LYS A 1 86 ? 29.750 6.712 -2.924 1.00 78.88 86 LYS A O 1
ATOM 622 N N . PRO A 1 87 ? 30.604 8.794 -2.862 1.00 77.56 87 PRO A N 1
ATOM 623 C CA . PRO A 1 87 ? 30.920 8.842 -4.290 1.00 77.56 87 PRO A CA 1
ATOM 624 C C . PRO A 1 87 ? 31.846 7.695 -4.725 1.00 77.56 87 PRO A C 1
ATOM 626 O O . PRO A 1 87 ? 31.736 7.210 -5.843 1.00 77.56 87 PRO A O 1
ATOM 629 N N . ALA A 1 88 ? 32.702 7.202 -3.823 1.00 80.00 88 ALA A N 1
ATOM 630 C CA . ALA A 1 88 ? 33.566 6.050 -4.076 1.00 80.00 88 ALA A CA 1
ATOM 631 C C . ALA A 1 88 ? 32.792 4.740 -4.308 1.00 80.00 88 ALA A C 1
ATOM 633 O O . ALA A 1 88 ? 33.245 3.898 -5.074 1.00 80.00 88 ALA A O 1
ATOM 634 N N . PHE A 1 89 ? 31.635 4.562 -3.662 1.00 84.19 89 PHE A N 1
ATOM 635 C CA . PHE A 1 89 ? 30.808 3.370 -3.846 1.00 84.19 89 PHE A CA 1
ATOM 636 C C . PHE A 1 89 ? 30.086 3.408 -5.197 1.00 84.19 89 PHE A C 1
ATOM 638 O O . PHE A 1 89 ? 30.091 2.421 -5.920 1.00 84.19 89 PHE A O 1
ATOM 645 N N . ILE A 1 90 ? 29.567 4.575 -5.591 1.00 84.3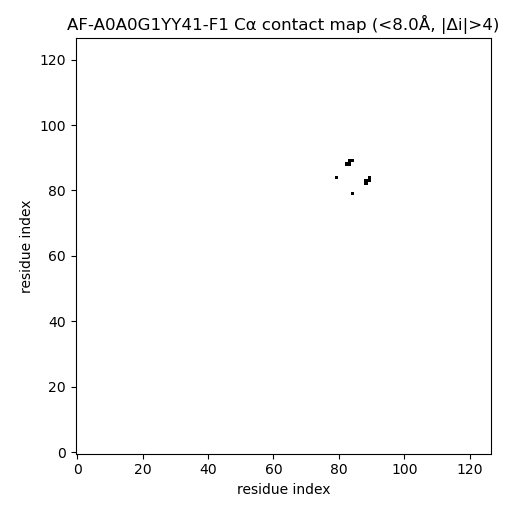1 90 ILE A N 1
ATOM 646 C CA . ILE A 1 90 ? 28.945 4.764 -6.910 1.00 84.31 90 ILE A CA 1
ATOM 647 C C . ILE A 1 90 ? 29.958 4.540 -8.044 1.00 84.31 90 ILE A C 1
ATOM 649 O O . ILE A 1 90 ? 29.655 3.830 -8.997 1.00 84.31 90 ILE A O 1
ATOM 653 N N . GLN A 1 91 ? 31.179 5.070 -7.915 1.00 87.00 91 GLN A N 1
ATOM 654 C CA . GLN A 1 91 ? 32.243 4.829 -8.898 1.00 87.00 91 GLN A CA 1
ATOM 655 C C . GLN A 1 91 ? 32.666 3.357 -8.966 1.00 87.00 91 GLN A C 1
ATOM 657 O O . GLN A 1 91 ? 32.998 2.866 -10.042 1.00 87.00 91 GLN A O 1
ATOM 662 N N . LEU A 1 92 ? 32.657 2.644 -7.835 1.00 88.81 92 LEU A N 1
ATOM 663 C CA . LEU A 1 92 ? 32.950 1.214 -7.814 1.00 88.81 92 LEU A CA 1
ATOM 664 C C . LEU A 1 92 ? 31.884 0.419 -8.575 1.00 88.81 92 LEU A C 1
ATOM 666 O O . LEU A 1 92 ? 32.239 -0.409 -9.405 1.00 88.81 92 LEU A O 1
ATOM 670 N N . GLU A 1 93 ? 30.603 0.687 -8.326 1.00 91.00 93 GLU A N 1
ATOM 671 C CA . GLU A 1 93 ? 29.492 0.030 -9.029 1.00 91.00 93 GLU A CA 1
ATOM 672 C C . GLU A 1 93 ? 29.559 0.279 -10.545 1.00 91.00 93 GLU A C 1
ATOM 674 O O . GLU A 1 93 ? 29.424 -0.651 -11.340 1.00 91.00 93 GLU A O 1
ATOM 679 N N . GLU A 1 94 ? 29.865 1.510 -10.961 1.00 91.75 94 GLU A N 1
ATOM 680 C CA . GLU A 1 94 ? 30.058 1.857 -12.373 1.00 91.75 94 GLU A CA 1
ATOM 681 C C . GLU A 1 94 ? 31.270 1.139 -12.992 1.00 91.75 94 GLU A C 1
ATOM 683 O O . GLU A 1 94 ? 31.183 0.596 -14.099 1.00 91.75 94 GLU A O 1
ATOM 688 N N . ALA A 1 95 ? 32.394 1.072 -12.270 1.00 92.69 95 ALA A N 1
ATOM 689 C CA . ALA A 1 95 ? 33.587 0.358 -12.715 1.00 92.69 95 ALA A CA 1
ATOM 690 C C . ALA A 1 95 ? 33.337 -1.154 -12.841 1.00 92.69 95 ALA A C 1
ATOM 692 O O . ALA A 1 95 ? 33.775 -1.774 -13.812 1.00 92.69 95 ALA A O 1
ATOM 693 N N . VAL A 1 96 ? 32.597 -1.745 -11.900 1.00 94.88 96 VAL A N 1
ATOM 694 C CA . VAL A 1 96 ? 32.208 -3.162 -11.930 1.00 94.88 96 VAL A CA 1
ATOM 695 C C . VAL A 1 96 ? 31.276 -3.441 -13.106 1.00 94.88 96 VAL A C 1
ATOM 697 O O . VAL A 1 96 ? 31.502 -4.403 -13.843 1.00 94.88 96 VAL A O 1
ATOM 700 N N . ALA A 1 97 ? 30.275 -2.589 -13.335 1.00 93.62 97 ALA A N 1
ATOM 701 C CA . ALA A 1 97 ? 29.369 -2.714 -14.473 1.00 93.62 97 ALA A CA 1
ATOM 702 C C . ALA A 1 97 ? 30.121 -2.615 -15.811 1.00 93.62 97 ALA A C 1
ATOM 704 O O . ALA A 1 97 ? 29.922 -3.441 -16.703 1.00 93.62 97 ALA A O 1
ATOM 705 N N . THR A 1 98 ? 31.043 -1.656 -15.925 1.00 94.44 98 THR A N 1
ATOM 706 C CA . THR A 1 98 ? 31.869 -1.455 -17.124 1.00 94.44 98 THR A CA 1
ATOM 707 C C . THR A 1 98 ? 32.784 -2.650 -17.382 1.00 94.44 98 THR A C 1
ATOM 709 O O . THR A 1 98 ? 32.853 -3.147 -18.505 1.00 94.44 98 THR A O 1
ATOM 712 N N . LEU A 1 99 ? 33.460 -3.156 -16.348 1.00 93.50 99 LEU A N 1
ATOM 713 C CA . LEU A 1 99 ? 34.328 -4.326 -16.461 1.00 93.50 99 LEU A CA 1
ATOM 714 C C . LEU A 1 99 ? 33.533 -5.580 -16.840 1.00 93.50 99 LEU A C 1
ATOM 716 O O . LEU A 1 99 ? 33.959 -6.342 -17.703 1.00 93.50 99 LEU A O 1
ATOM 720 N N . SER A 1 100 ? 32.368 -5.784 -16.225 1.00 94.00 100 SER A N 1
ATOM 721 C CA . SER A 1 100 ? 31.491 -6.911 -16.542 1.00 94.00 100 SER A CA 1
ATOM 722 C C . SER A 1 100 ? 31.041 -6.872 -18.003 1.00 94.00 100 SER A C 1
ATOM 724 O O . SER A 1 100 ? 31.129 -7.886 -18.695 1.00 94.00 100 SER A O 1
ATOM 726 N N . ALA A 1 101 ? 30.650 -5.695 -18.496 1.00 91.31 101 ALA A N 1
ATOM 727 C CA . ALA A 1 101 ? 30.308 -5.502 -19.899 1.00 91.31 101 ALA A CA 1
ATOM 728 C C . ALA A 1 101 ? 31.509 -5.756 -20.826 1.00 91.31 101 ALA A C 1
ATOM 730 O O . ALA A 1 101 ? 31.361 -6.428 -21.844 1.00 91.31 101 ALA A O 1
ATOM 731 N N . ALA A 1 102 ? 32.704 -5.280 -20.462 1.00 88.94 102 ALA A N 1
ATOM 732 C CA . ALA A 1 102 ? 33.922 -5.486 -21.243 1.00 88.94 102 ALA A CA 1
ATOM 733 C C . ALA A 1 102 ? 34.312 -6.969 -21.342 1.00 88.94 102 ALA A C 1
ATOM 735 O O . ALA A 1 102 ? 34.685 -7.430 -22.416 1.00 88.94 102 ALA A O 1
ATOM 736 N N . ILE A 1 103 ? 34.180 -7.729 -20.252 1.00 86.56 103 ILE A N 1
ATOM 737 C CA . ILE A 1 103 ? 34.428 -9.177 -20.244 1.00 86.56 103 ILE A CA 1
ATOM 738 C C . ILE A 1 103 ? 33.369 -9.910 -21.072 1.00 86.56 103 ILE A C 1
ATOM 740 O O . ILE A 1 103 ? 33.709 -10.801 -21.842 1.00 86.56 103 ILE A O 1
ATOM 744 N N . ALA A 1 104 ? 32.094 -9.533 -20.953 1.00 85.50 104 ALA A N 1
ATOM 745 C CA . ALA A 1 104 ? 31.017 -10.155 -21.722 1.00 85.50 104 ALA A CA 1
ATOM 746 C C . ALA A 1 104 ? 31.143 -9.895 -23.233 1.00 85.50 104 ALA A C 1
ATOM 748 O O . ALA A 1 104 ? 30.811 -10.760 -24.039 1.00 85.50 104 ALA A O 1
ATOM 749 N N . ALA A 1 105 ? 31.630 -8.714 -23.616 1.00 79.81 105 ALA A N 1
ATOM 750 C CA . ALA A 1 105 ? 31.897 -8.354 -25.006 1.00 79.81 105 ALA A CA 1
ATOM 751 C C . ALA A 1 105 ? 33.242 -8.894 -25.524 1.00 79.81 105 ALA A C 1
ATOM 753 O O . ALA A 1 105 ? 33.501 -8.840 -26.730 1.00 79.81 105 ALA A O 1
ATOM 754 N N . TYR A 1 106 ? 34.106 -9.407 -24.642 1.00 79.81 106 TYR A N 1
ATOM 755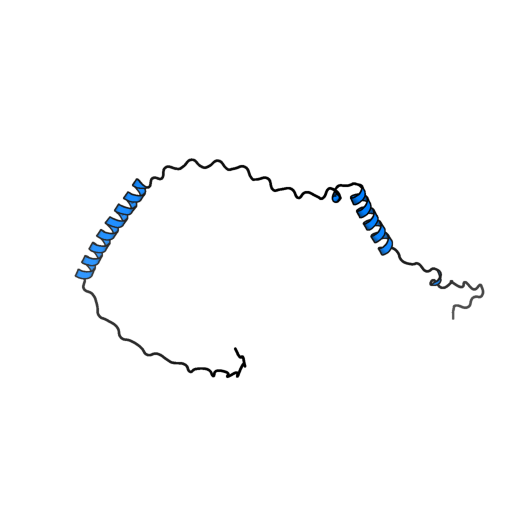 C CA . TYR A 1 106 ? 35.400 -9.940 -25.033 1.00 79.81 106 TYR A CA 1
ATOM 756 C C . TYR A 1 106 ? 35.216 -11.237 -25.822 1.00 79.81 106 TYR A C 1
ATOM 758 O O . TYR A 1 106 ? 34.952 -12.306 -25.274 1.00 79.81 106 TYR A O 1
ATOM 766 N N . THR A 1 107 ? 35.388 -11.132 -27.136 1.00 70.25 107 THR A N 1
ATOM 767 C CA . THR A 1 107 ? 35.521 -12.283 -28.024 1.00 70.25 107 THR A CA 1
ATOM 768 C C . THR A 1 107 ? 37.004 -12.410 -28.359 1.00 70.25 107 THR A C 1
ATOM 770 O O . THR A 1 107 ? 37.546 -11.480 -28.961 1.00 70.25 107 THR A O 1
ATOM 773 N N . PRO A 1 108 ? 37.696 -13.497 -27.980 1.00 66.62 108 PRO A N 1
ATOM 774 C CA . PRO A 1 108 ? 39.057 -13.714 -28.442 1.00 66.62 108 PRO A CA 1
ATOM 775 C C . PRO A 1 108 ? 39.018 -13.936 -29.960 1.00 66.62 108 PRO A C 1
ATOM 777 O O . PRO A 1 108 ? 38.677 -15.018 -30.432 1.00 66.62 108 PRO A O 1
ATOM 780 N N . GLN A 1 109 ? 39.317 -12.894 -30.739 1.00 55.38 109 GLN A N 1
ATOM 781 C CA . GLN A 1 109 ? 39.691 -13.057 -32.140 1.00 55.38 109 GLN A CA 1
ATOM 782 C C . GLN A 1 109 ? 41.113 -13.605 -32.160 1.00 55.38 109 GLN A C 1
ATOM 784 O O . GLN A 1 109 ? 42.088 -12.863 -32.094 1.00 55.38 109 GLN A O 1
ATOM 789 N N . ASP A 1 110 ? 41.221 -14.926 -32.180 1.00 53.50 110 ASP A N 1
ATOM 790 C CA . ASP A 1 110 ? 42.480 -15.590 -32.470 1.00 53.50 110 ASP A CA 1
ATOM 791 C C . ASP A 1 110 ? 42.733 -15.494 -33.984 1.00 53.50 110 ASP A C 1
ATOM 793 O O . ASP A 1 110 ? 42.201 -16.276 -34.774 1.00 53.50 110 ASP A O 1
ATOM 797 N N . GLU A 1 111 ? 43.519 -14.498 -34.403 1.00 56.66 111 GLU A N 1
ATOM 798 C CA . GLU A 1 111 ? 43.978 -14.353 -35.795 1.00 56.66 111 GLU A CA 1
ATOM 799 C C . GLU A 1 111 ? 44.775 -15.577 -36.287 1.00 56.66 111 GLU A C 1
ATOM 801 O O . GLU A 1 111 ? 44.924 -15.757 -37.497 1.00 56.66 111 GLU A O 1
ATOM 806 N N . ALA A 1 112 ? 45.247 -16.462 -35.396 1.00 58.16 112 ALA A N 1
ATOM 807 C CA . ALA A 1 112 ? 45.886 -17.715 -35.791 1.00 58.16 112 ALA A CA 1
ATOM 808 C C . ALA A 1 112 ? 44.880 -18.802 -36.223 1.00 58.16 112 ALA A C 1
ATOM 810 O O . ALA A 1 112 ? 45.283 -19.785 -36.847 1.00 58.16 112 ALA A O 1
ATOM 811 N N . LEU A 1 113 ? 43.581 -18.633 -35.933 1.00 53.44 113 LEU A N 1
ATOM 812 C CA . LEU A 1 113 ? 42.504 -19.526 -36.385 1.00 53.44 113 LEU A CA 1
ATOM 813 C C . LEU A 1 113 ? 41.897 -19.110 -37.731 1.00 53.44 113 LEU A C 1
ATOM 815 O O . LEU A 1 113 ? 41.168 -19.898 -38.336 1.00 53.44 113 LEU A O 1
ATOM 819 N N . THR A 1 114 ? 42.192 -17.908 -38.230 1.00 57.38 114 THR A N 1
ATOM 820 C CA . THR A 1 114 ? 41.870 -17.545 -39.613 1.00 57.38 114 THR A CA 1
ATOM 821 C C . THR A 1 114 ? 42.906 -18.162 -40.552 1.00 57.38 114 THR A C 1
ATOM 823 O O . THR A 1 114 ? 44.075 -17.774 -40.501 1.00 57.38 114 THR A O 1
ATOM 826 N N . PRO A 1 115 ? 42.530 -19.134 -41.408 1.00 61.28 115 PRO A N 1
ATOM 827 C CA . PRO A 1 115 ? 43.483 -19.754 -42.314 1.00 61.28 115 PRO A CA 1
ATOM 828 C C . PRO A 1 115 ? 44.051 -18.687 -43.259 1.00 61.28 115 PRO A C 1
ATOM 830 O O . PRO A 1 115 ? 43.282 -17.886 -43.800 1.00 61.28 115 PRO A O 1
ATOM 833 N N . PRO A 1 116 ? 45.375 -18.660 -43.495 1.00 62.41 116 PRO A N 1
ATOM 834 C CA . PRO A 1 116 ? 45.948 -17.725 -44.446 1.00 62.41 116 PRO A CA 1
ATOM 835 C C . PRO A 1 116 ? 45.361 -18.009 -45.831 1.00 62.41 116 PRO A C 1
ATOM 837 O O . PRO A 1 116 ? 45.478 -19.119 -46.354 1.00 62.41 116 PRO A O 1
ATOM 840 N N . THR A 1 117 ? 44.731 -17.010 -46.449 1.00 61.12 117 THR A N 1
ATOM 841 C CA . THR A 1 117 ? 44.345 -17.077 -47.862 1.00 61.12 117 THR A CA 1
ATOM 842 C C . THR A 1 117 ? 45.612 -17.130 -48.706 1.00 61.12 117 THR A C 1
ATOM 844 O O . THR A 1 117 ? 46.255 -16.114 -48.968 1.00 61.12 117 THR A O 1
ATOM 847 N N . LEU A 1 118 ? 45.991 -18.342 -49.107 1.00 57.47 118 LEU A N 1
ATOM 848 C CA . LEU A 1 118 ? 47.123 -18.588 -49.983 1.00 57.47 118 LEU A CA 1
ATOM 849 C C . LEU A 1 118 ? 46.725 -18.183 -51.409 1.00 57.47 118 LEU A C 1
ATOM 851 O O . LEU A 1 118 ? 46.161 -18.972 -52.163 1.00 57.47 118 LEU A O 1
ATOM 855 N N . VAL A 1 119 ? 46.976 -16.927 -51.776 1.00 62.84 119 VAL A N 1
ATOM 856 C CA . VAL A 1 119 ? 46.833 -16.471 -53.164 1.00 62.84 119 VAL A CA 1
ATOM 857 C C . VAL A 1 119 ? 48.051 -16.977 -53.940 1.00 62.84 119 VAL A C 1
ATOM 859 O O . VAL A 1 119 ? 49.096 -16.328 -53.964 1.00 62.84 119 VAL A O 1
ATOM 862 N N . LEU A 1 120 ? 47.953 -18.175 -54.529 1.00 62.66 120 LEU A N 1
ATOM 863 C CA . LEU A 1 120 ? 48.995 -18.686 -55.423 1.00 62.66 120 LEU A CA 1
ATOM 864 C C . LEU A 1 120 ? 48.953 -17.930 -56.765 1.00 62.66 120 LEU A C 1
ATOM 866 O O . LEU A 1 120 ? 47.895 -17.878 -57.391 1.00 62.66 120 LEU A O 1
ATOM 870 N N . PRO A 1 121 ? 50.094 -17.443 -57.288 1.00 59.12 121 PRO A N 1
ATOM 871 C CA . PRO A 1 121 ? 50.180 -16.866 -58.636 1.00 59.12 121 PRO A CA 1
ATOM 872 C C . PRO A 1 121 ? 50.023 -17.885 -59.779 1.00 59.12 121 PRO A C 1
ATOM 874 O O . PR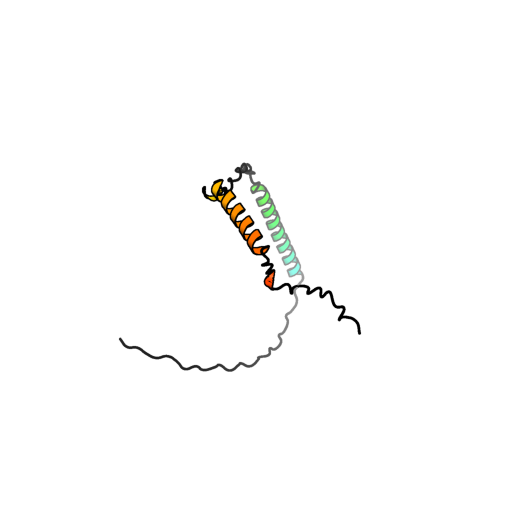O A 1 121 ? 50.155 -17.526 -60.946 1.00 59.12 121 PRO A O 1
ATOM 877 N N . LEU A 1 122 ? 49.806 -19.165 -59.471 1.00 58.91 122 LEU A N 1
ATOM 878 C CA . LEU A 1 122 ? 49.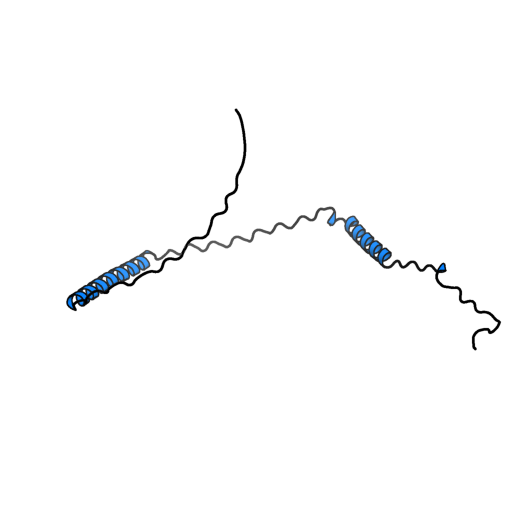734 -20.256 -60.439 1.00 58.91 122 LEU A CA 1
ATOM 879 C C . LEU A 1 122 ? 48.335 -20.864 -60.352 1.00 58.91 122 LEU A C 1
ATOM 881 O O . LEU A 1 122 ? 48.020 -21.573 -59.400 1.00 58.91 122 LEU A O 1
ATOM 885 N N . GLY A 1 123 ? 47.484 -20.491 -61.311 1.00 56.25 123 GLY A N 1
ATOM 886 C CA . GLY A 1 123 ? 46.040 -20.728 -61.327 1.00 56.25 123 GLY A CA 1
ATOM 887 C C . GLY A 1 123 ? 45.616 -22.196 -61.293 1.00 56.25 123 GLY A C 1
ATOM 888 O O . GLY A 1 123 ? 45.262 -22.767 -62.319 1.00 56.25 123 GLY A O 1
ATOM 889 N N . PHE A 1 124 ? 45.560 -22.779 -60.099 1.00 62.06 124 PHE A N 1
ATOM 890 C CA . PHE A 1 124 ? 44.988 -24.100 -59.850 1.00 62.06 124 PHE A CA 1
ATOM 891 C C . PHE A 1 124 ? 43.740 -23.991 -58.971 1.00 62.06 124 PHE A C 1
ATOM 893 O O . PHE A 1 124 ? 43.732 -24.432 -57.828 1.00 62.06 124 PHE A O 1
ATOM 900 N N . ALA A 1 125 ? 42.682 -23.378 -59.501 1.00 52.78 125 ALA A N 1
ATOM 901 C CA . ALA A 1 125 ? 41.322 -23.556 -58.994 1.00 52.78 125 ALA A CA 1
ATOM 902 C C . ALA A 1 125 ? 40.307 -23.139 -60.066 1.00 52.78 125 ALA A C 1
ATOM 904 O O . ALA A 1 125 ? 39.774 -22.036 -60.015 1.00 52.78 125 ALA A O 1
ATOM 905 N N . GLN A 1 126 ? 40.094 -24.008 -61.059 1.00 51.66 126 GLN A N 1
ATOM 906 C CA . GLN A 1 126 ? 38.789 -24.271 -61.685 1.00 51.66 126 GLN A CA 1
ATOM 907 C C . GLN A 1 126 ? 38.951 -25.338 -62.779 1.00 51.66 126 GLN A C 1
ATOM 909 O O . GLN A 1 126 ? 39.183 -25.018 -63.944 1.00 51.66 126 GLN A O 1
ATOM 914 N N . GLN A 1 127 ? 38.826 -26.604 -62.382 1.00 43.28 127 GLN A N 1
ATOM 915 C CA . GLN A 1 127 ? 38.043 -27.615 -63.097 1.00 43.28 127 GLN A CA 1
ATOM 916 C C . GLN A 1 127 ? 37.336 -28.486 -62.065 1.00 43.28 127 GLN A C 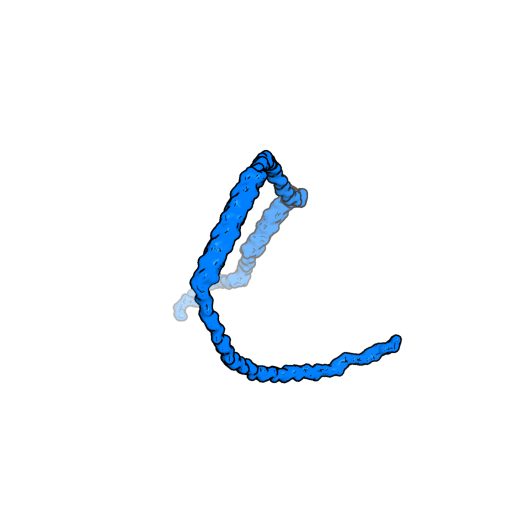1
ATOM 918 O O . GLN A 1 127 ? 37.970 -28.761 -61.021 1.00 43.28 127 GLN A O 1
#

pLDDT: mean 72.29, std 13.99, range [41.28, 95.0]

Mean predicted aligned error: 23.92 Å

Radius of gyration: 49.01 Å; Cα contacts (8 Å, |Δi|>4): 5; chains: 1; bounding box: 111×70×101 Å

Secondary structure (DSSP, 8-state):
----------PPPPPPP---------PPPPHHHHHHHHHHHHHHHHHHHHHHHHHHHHT----PPPPPPPPPPPPPPP---TTTTSHHHHHHHHHHHHHHHHHHH-----TTSS------SS-----

Solvent-accessible surface area (backbone atoms only — not comparable to full-atom values): 9007 Å² total; per-residue (Å²): 135,88,85,89,85,86,87,86,91,82,90,86,81,89,86,88,91,88,87,90,87,90,88,90,89,88,89,91,86,59,70,69,60,51,53,54,48,52,54,52,50,52,53,53,50,52,51,52,52,52,51,51,54,50,48,56,65,73,58,64,67,78,76,70,80,78,78,76,82,74,79,79,77,79,76,83,74,81,80,72,56,75,62,71,76,32,70,70,45,53,53,48,54,51,50,51,53,52,50,52,51,52,58,74,68,59,68,88,80,57,72,86,73,54,78,80,82,78,80,65,96,67,92,82,84,89,132